Protein AF-A0A261KTK9-F1 (afdb_monomer_lite)

Secondary structure (DSSP, 8-state):
----PPS-HHHHHHHHHHHHHHHHHHHHHHHH--TT-EEEEETTTEEEE----SSGGGGGGTT-

Structure (mmCIF, N/CA/C/O backbone):
data_AF-A0A261KTK9-F1
#
_entry.id   AF-A0A261KTK9-F1
#
loop_
_atom_site.group_PDB
_atom_site.id
_atom_site.type_symbol
_atom_site.label_atom_id
_atom_site.label_alt_id
_atom_site.label_comp_id
_atom_site.label_asym_id
_atom_site.label_entity_id
_atom_site.label_seq_id
_atom_site.pdbx_PDB_ins_code
_atom_site.Cartn_x
_atom_site.Cartn_y
_atom_site.Cartn_z
_atom_site.occupancy
_atom_site.B_iso_or_equiv
_atom_site.auth_seq_id
_atom_site.auth_comp_id
_atom_site.auth_asym_id
_atom_site.auth_atom_id
_atom_site.pdbx_PDB_model_num
ATOM 1 N N . MET A 1 1 ? 29.802 1.486 -30.052 1.00 47.84 1 MET A N 1
ATOM 2 C CA . MET A 1 1 ? 28.929 0.613 -29.235 1.00 47.84 1 MET A CA 1
ATOM 3 C C . MET A 1 1 ? 27.493 1.128 -29.337 1.00 47.84 1 MET A C 1
ATOM 5 O O . MET A 1 1 ? 27.204 2.176 -28.780 1.00 47.84 1 MET A O 1
ATOM 9 N N . LYS A 1 2 ? 26.612 0.489 -30.126 1.00 48.03 2 LYS A N 1
ATOM 10 C CA . LYS A 1 2 ? 25.193 0.892 -30.214 1.00 48.03 2 LYS A CA 1
ATOM 11 C C . LYS A 1 2 ? 24.476 0.386 -28.962 1.00 48.03 2 LYS A C 1
ATOM 13 O O . LYS A 1 2 ? 24.318 -0.822 -28.805 1.00 48.03 2 LYS A O 1
ATOM 18 N N . LEU A 1 3 ? 24.052 1.293 -28.085 1.00 56.53 3 LEU A N 1
ATOM 19 C CA . LEU A 1 3 ? 23.122 0.972 -27.004 1.00 56.53 3 LEU A CA 1
ATOM 20 C C . LEU A 1 3 ? 21.819 0.482 -27.642 1.00 56.53 3 LEU A C 1
ATOM 22 O O . LEU A 1 3 ? 21.048 1.257 -28.205 1.00 56.53 3 LEU A O 1
ATOM 26 N N . ARG A 1 4 ? 21.604 -0.835 -27.618 1.00 61.84 4 ARG A N 1
ATOM 27 C CA . ARG A 1 4 ? 20.352 -1.448 -28.055 1.00 61.84 4 ARG A CA 1
ATOM 28 C C . ARG A 1 4 ? 19.306 -1.119 -26.995 1.00 61.84 4 ARG A C 1
ATOM 30 O O . ARG A 1 4 ? 19.233 -1.809 -25.980 1.00 61.84 4 ARG A O 1
ATOM 37 N N . LEU A 1 5 ? 18.542 -0.044 -27.202 1.00 67.81 5 LEU A N 1
ATOM 38 C CA . LEU A 1 5 ? 17.394 0.283 -26.355 1.00 67.81 5 LEU A CA 1
ATOM 39 C C . LEU A 1 5 ? 16.513 -0.968 -26.221 1.00 67.81 5 LEU A C 1
ATOM 41 O O . LEU A 1 5 ? 16.245 -1.663 -27.208 1.00 67.81 5 LEU A O 1
ATOM 45 N N . LYS A 1 6 ? 16.146 -1.309 -24.979 1.00 65.44 6 LYS A N 1
ATOM 46 C CA . LYS A 1 6 ? 15.336 -2.495 -24.681 1.00 65.44 6 LYS A CA 1
ATOM 47 C C . LYS A 1 6 ? 14.037 -2.447 -25.493 1.00 65.44 6 LYS A C 1
ATOM 49 O O . LYS A 1 6 ? 13.423 -1.391 -25.628 1.00 65.44 6 LYS A O 1
ATOM 54 N N . LYS A 1 7 ? 13.603 -3.607 -26.003 1.00 74.62 7 LYS A N 1
ATOM 55 C CA . LYS A 1 7 ? 12.264 -3.765 -26.588 1.00 74.62 7 LYS A CA 1
ATOM 56 C C . LYS A 1 7 ? 11.220 -3.302 -25.552 1.00 74.62 7 LYS A C 1
ATOM 58 O O . LYS A 1 7 ? 11.345 -3.654 -24.381 1.00 74.62 7 LYS A O 1
ATOM 63 N N . ASN A 1 8 ? 10.222 -2.536 -25.998 1.00 85.12 8 ASN A N 1
ATOM 64 C CA . ASN A 1 8 ? 9.077 -2.026 -25.225 1.00 85.12 8 ASN A CA 1
ATOM 65 C C . ASN A 1 8 ? 9.426 -0.983 -24.135 1.00 85.12 8 ASN A C 1
ATOM 67 O O . ASN A 1 8 ? 9.297 -1.265 -22.947 1.00 85.12 8 ASN A O 1
ATOM 71 N N . PRO A 1 9 ? 9.821 0.252 -24.498 1.00 89.25 9 PRO A N 1
ATOM 72 C CA . PRO A 1 9 ? 10.107 1.313 -23.522 1.00 89.25 9 PRO A CA 1
ATOM 73 C C . PRO A 1 9 ? 8.887 1.695 -22.668 1.00 89.25 9 PRO A C 1
ATOM 75 O O . PRO A 1 9 ? 9.033 1.946 -21.477 1.00 89.25 9 PRO A O 1
ATOM 78 N N . LEU A 1 10 ? 7.681 1.657 -23.247 1.00 94.06 10 LEU A N 1
ATOM 79 C CA . LEU A 1 10 ? 6.431 1.917 -22.524 1.00 94.06 10 LEU A CA 1
ATOM 80 C C . LEU A 1 10 ? 6.223 0.952 -21.353 1.00 94.06 10 LEU A C 1
ATOM 82 O O . LEU A 1 10 ? 5.781 1.376 -20.293 1.00 94.06 10 LEU A O 1
ATOM 86 N N . PHE A 1 11 ? 6.600 -0.321 -21.517 1.00 94.12 11 PHE A N 1
ATOM 87 C CA . PHE A 1 11 ? 6.527 -1.307 -20.439 1.00 94.12 11 PHE A CA 1
ATOM 88 C C . PHE A 1 11 ? 7.355 -0.863 -19.230 1.00 94.12 11 PHE A C 1
ATOM 90 O O . PHE A 1 11 ? 6.870 -0.885 -18.104 1.00 94.12 11 PHE A O 1
ATOM 97 N N . TRP A 1 12 ? 8.589 -0.410 -19.466 1.00 94.25 12 TRP A N 1
ATOM 98 C CA . TRP A 1 12 ? 9.474 0.028 -18.389 1.00 94.25 12 TRP A CA 1
ATOM 99 C C . TRP A 1 12 ? 8.995 1.321 -17.733 1.00 94.25 12 TRP A C 1
ATOM 101 O O . TRP A 1 12 ? 9.100 1.447 -16.518 1.00 94.25 12 TRP A O 1
ATOM 111 N N . ILE A 1 13 ? 8.426 2.250 -18.506 1.00 96.19 13 ILE A N 1
ATOM 112 C CA . ILE A 1 13 ? 7.831 3.477 -17.960 1.00 96.19 13 ILE A CA 1
ATOM 113 C C . ILE A 1 13 ? 6.669 3.132 -17.026 1.00 96.19 13 ILE A C 1
ATOM 115 O O . ILE A 1 13 ? 6.653 3.589 -15.886 1.00 96.19 13 ILE A O 1
ATOM 119 N N . VAL A 1 14 ? 5.734 2.289 -17.476 1.00 97.31 14 VAL A N 1
ATOM 120 C CA . VAL A 1 14 ? 4.595 1.861 -16.652 1.00 97.31 14 VAL A CA 1
ATOM 121 C C . VAL A 1 14 ? 5.081 1.127 -15.405 1.00 97.31 14 VAL A C 1
ATOM 123 O O . VAL A 1 14 ? 4.640 1.463 -14.314 1.00 97.31 14 VAL A O 1
ATOM 126 N N . ALA A 1 15 ? 6.038 0.203 -15.532 1.00 97.12 15 ALA A N 1
ATOM 127 C CA . ALA A 1 15 ? 6.586 -0.526 -14.390 1.00 97.12 15 ALA A CA 1
ATOM 128 C C . ALA A 1 15 ? 7.202 0.409 -13.334 1.00 97.12 15 ALA A C 1
ATOM 130 O O . ALA A 1 15 ? 6.944 0.247 -12.143 1.00 97.12 15 ALA A O 1
ATOM 131 N N . ILE A 1 16 ? 7.978 1.411 -13.760 1.00 98.06 16 ILE A N 1
ATOM 132 C CA . ILE A 1 16 ? 8.579 2.395 -12.848 1.00 98.06 16 ILE A CA 1
ATOM 133 C C . ILE A 1 16 ? 7.491 3.231 -12.170 1.00 98.06 16 ILE A C 1
ATOM 135 O O . ILE A 1 16 ? 7.521 3.387 -10.951 1.00 98.06 16 ILE A O 1
ATOM 139 N N . ILE A 1 17 ? 6.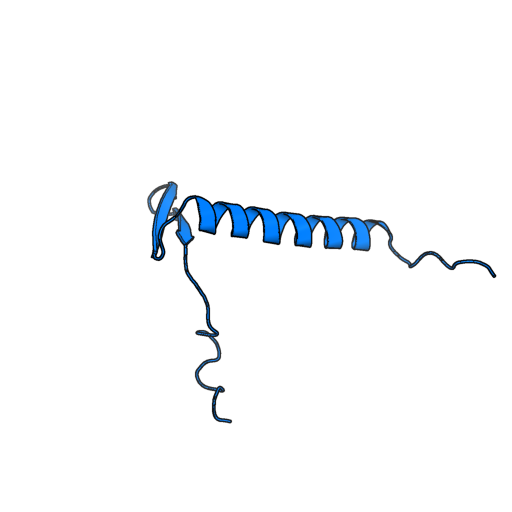513 3.731 -12.931 1.00 98.50 17 ILE A N 1
ATOM 140 C CA . ILE A 1 17 ? 5.393 4.503 -12.377 1.00 98.50 17 ILE A CA 1
ATOM 141 C C . ILE A 1 17 ? 4.617 3.664 -11.358 1.00 98.50 17 ILE A C 1
ATOM 143 O O . ILE A 1 17 ? 4.321 4.157 -10.274 1.00 98.50 17 ILE A O 1
AT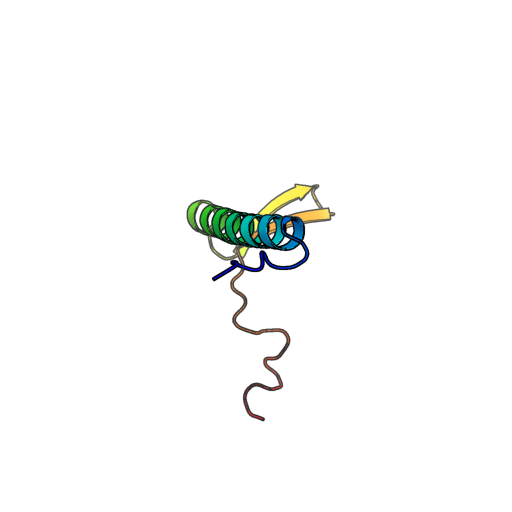OM 147 N N . SER A 1 18 ? 4.334 2.394 -11.656 1.00 98.56 18 SER A N 1
ATOM 148 C CA . SER A 1 18 ? 3.637 1.493 -10.736 1.00 98.56 18 SER A CA 1
ATOM 149 C C . SER A 1 18 ? 4.394 1.300 -9.422 1.00 98.56 18 SER A C 1
ATOM 151 O O . SER A 1 18 ? 3.770 1.364 -8.369 1.00 98.56 18 SER A O 1
ATOM 153 N N . ILE A 1 19 ? 5.721 1.126 -9.459 1.00 98.62 19 ILE A N 1
ATOM 154 C CA . ILE A 1 19 ? 6.545 1.008 -8.241 1.00 98.62 19 ILE A CA 1
ATOM 155 C C . ILE A 1 19 ? 6.499 2.304 -7.424 1.00 98.62 19 ILE A C 1
ATOM 157 O O . ILE A 1 19 ? 6.337 2.265 -6.205 1.00 98.62 19 ILE A O 1
ATOM 161 N N . VAL A 1 20 ? 6.617 3.459 -8.086 1.00 98.75 20 VAL A N 1
ATOM 162 C CA . VAL A 1 20 ? 6.561 4.763 -7.410 1.00 98.75 20 VAL A CA 1
ATOM 163 C C . VAL A 1 20 ? 5.195 4.974 -6.757 1.00 98.75 20 VAL A C 1
ATOM 165 O O . VAL A 1 20 ? 5.131 5.352 -5.589 1.00 98.75 20 VAL A O 1
ATOM 168 N N . LEU A 1 21 ? 4.105 4.695 -7.474 1.00 98.75 21 LEU A N 1
ATOM 169 C CA . LEU A 1 21 ? 2.748 4.821 -6.940 1.00 98.75 21 LEU A CA 1
ATOM 170 C C . LEU A 1 21 ? 2.492 3.844 -5.785 1.00 98.75 21 LEU A C 1
ATOM 172 O O . LEU A 1 21 ? 1.910 4.246 -4.779 1.00 98.75 21 LEU A O 1
ATOM 176 N N . ASP A 1 22 ? 2.957 2.598 -5.884 1.00 98.69 22 ASP A N 1
ATOM 177 C CA . ASP A 1 22 ? 2.860 1.609 -4.802 1.00 98.69 22 ASP A CA 1
ATOM 178 C C . ASP A 1 22 ? 3.544 2.099 -3.514 1.00 98.69 22 ASP A C 1
ATOM 180 O O . ASP A 1 22 ? 2.948 2.079 -2.437 1.00 98.69 22 ASP A O 1
ATOM 184 N N . HIS A 1 23 ? 4.766 2.622 -3.616 1.00 98.62 23 HIS A N 1
ATOM 185 C CA . HIS A 1 23 ? 5.483 3.133 -2.448 1.00 98.62 23 HIS A CA 1
ATOM 186 C C . HIS A 1 23 ? 4.849 4.408 -1.879 1.00 98.62 23 HIS A C 1
ATOM 188 O O . HIS A 1 23 ? 4.725 4.530 -0.660 1.00 98.62 23 HIS A O 1
ATOM 194 N N . LEU A 1 24 ? 4.427 5.348 -2.733 1.00 98.81 24 LEU A N 1
ATOM 195 C CA . LEU A 1 24 ? 3.782 6.589 -2.288 1.00 98.81 24 LEU A CA 1
ATOM 196 C C . LEU A 1 24 ? 2.454 6.317 -1.578 1.00 98.81 24 LEU A C 1
ATOM 198 O O . LEU A 1 24 ? 2.192 6.903 -0.529 1.00 98.81 24 LEU A O 1
ATOM 202 N N . THR A 1 25 ? 1.636 5.410 -2.114 1.00 98.31 25 THR A N 1
ATOM 203 C CA . THR A 1 25 ? 0.361 5.032 -1.488 1.00 98.31 25 THR A CA 1
ATOM 204 C C . THR A 1 25 ? 0.575 4.346 -0.141 1.00 98.31 25 THR A C 1
ATOM 206 O O . THR A 1 25 ? -0.066 4.733 0.834 1.00 98.31 25 THR A O 1
ATOM 209 N N . LYS A 1 26 ? 1.526 3.410 -0.029 1.00 98.25 26 LYS A N 1
ATOM 210 C CA . LYS A 1 26 ? 1.877 2.784 1.260 1.00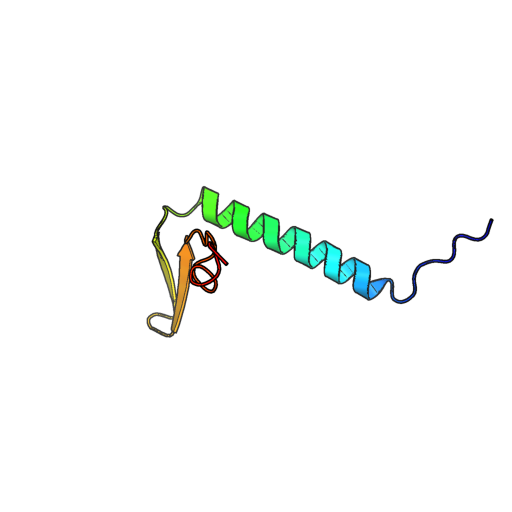 98.25 26 LYS A CA 1
ATOM 211 C C . LYS A 1 26 ? 2.409 3.793 2.272 1.00 98.25 26 LYS A C 1
ATOM 213 O O . LYS A 1 26 ? 1.999 3.768 3.429 1.00 98.25 26 LYS A O 1
ATOM 218 N N . PHE A 1 27 ? 3.293 4.693 1.841 1.00 98.50 27 PHE A N 1
ATOM 219 C CA . PHE A 1 27 ? 3.817 5.751 2.701 1.00 98.50 27 PHE A CA 1
ATOM 220 C C . PHE A 1 27 ? 2.688 6.637 3.233 1.00 98.50 27 PHE A C 1
ATOM 222 O O . PHE A 1 27 ? 2.616 6.879 4.435 1.00 98.50 27 PHE A O 1
ATOM 229 N N . TRP A 1 28 ? 1.768 7.058 2.362 1.00 98.44 28 TRP A N 1
ATOM 230 C CA . TRP A 1 28 ? 0.599 7.834 2.761 1.00 98.44 28 TRP A CA 1
ATOM 231 C C . TRP A 1 28 ? -0.265 7.095 3.794 1.00 98.44 28 TRP A C 1
ATOM 233 O O . TRP A 1 28 ? -0.617 7.701 4.804 1.00 98.44 28 TRP A O 1
ATOM 243 N N . VAL A 1 29 ? -0.539 5.797 3.610 1.00 98.38 29 VAL A N 1
ATOM 244 C CA . VAL A 1 29 ? -1.295 4.998 4.595 1.00 98.38 29 VAL A CA 1
ATOM 245 C C . VAL A 1 29 ? -0.598 5.003 5.959 1.00 98.38 29 VAL A C 1
ATOM 247 O O . VAL A 1 29 ? -1.226 5.354 6.951 1.00 98.38 29 VAL A O 1
ATOM 250 N N . VAL A 1 30 ? 0.706 4.710 6.018 1.00 98.12 30 VAL A N 1
ATOM 251 C CA . VAL A 1 30 ? 1.465 4.660 7.288 1.00 98.12 30 VAL A CA 1
ATOM 252 C C . VAL A 1 30 ? 1.478 6.005 8.023 1.00 98.12 30 VAL A C 1
ATOM 254 O O . VAL A 1 30 ? 1.537 6.030 9.248 1.00 98.12 30 VAL A O 1
ATOM 257 N N . GLN A 1 31 ? 1.450 7.124 7.296 1.00 98.44 31 GLN A N 1
ATOM 258 C CA . GLN A 1 31 ? 1.451 8.459 7.904 1.00 98.44 31 GLN A CA 1
ATOM 259 C C . GLN A 1 31 ? 0.068 8.913 8.395 1.00 98.44 31 GLN A C 1
ATOM 261 O O . GLN A 1 31 ? 0.006 9.799 9.243 1.00 98.44 31 GLN A O 1
ATOM 266 N N . ASN A 1 32 ? -1.024 8.361 7.854 1.00 98.25 32 ASN A N 1
ATOM 267 C CA . ASN A 1 32 ? -2.379 8.881 8.082 1.00 98.25 32 ASN A CA 1
ATOM 268 C C . ASN A 1 32 ? -3.317 7.903 8.802 1.00 98.25 32 ASN A C 1
ATOM 270 O O . ASN A 1 32 ? -4.366 8.340 9.259 1.00 98.25 32 ASN A O 1
ATOM 274 N N . PHE A 1 33 ? -2.963 6.619 8.894 1.00 98.56 33 PHE A N 1
ATOM 275 C CA . PHE A 1 33 ? -3.776 5.582 9.529 1.00 98.56 33 PHE A CA 1
ATOM 276 C C . PHE A 1 33 ? -3.040 4.976 10.723 1.00 98.56 33 PHE A C 1
ATOM 278 O O . PHE A 1 33 ? -1.823 4.771 10.690 1.00 98.56 33 PHE A O 1
ATOM 285 N N . GLN A 1 34 ? -3.791 4.600 11.750 1.00 98.38 34 GLN A N 1
ATOM 286 C CA . GLN A 1 34 ? -3.350 3.658 12.772 1.00 98.38 34 GLN A CA 1
ATOM 287 C C . GLN A 1 34 ? -3.473 2.218 12.255 1.00 98.38 34 GLN A C 1
ATOM 289 O O . GLN A 1 34 ? -4.247 1.927 11.343 1.00 98.38 34 GLN A O 1
ATOM 294 N N . LEU A 1 35 ? -2.683 1.295 12.809 1.00 97.94 35 LEU A N 1
ATOM 295 C CA . LEU A 1 35 ? -2.788 -0.1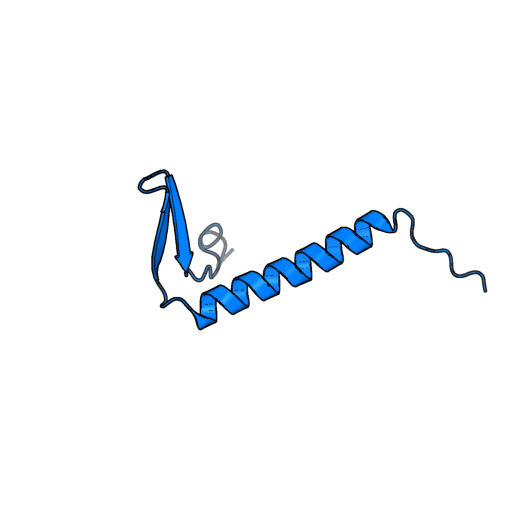19 12.444 1.00 97.94 35 LEU A CA 1
ATOM 296 C C . LEU A 1 35 ? -4.212 -0.623 12.745 1.00 97.94 35 LEU A C 1
ATOM 298 O O . LEU A 1 35 ? -4.753 -0.310 13.800 1.00 97.94 35 LEU A O 1
ATOM 302 N N . GLU A 1 36 ? -4.794 -1.375 11.809 1.00 97.38 36 GLU A N 1
ATOM 303 C CA . GLU A 1 36 ? -6.185 -1.870 11.800 1.00 97.38 36 GLU A CA 1
ATOM 304 C C . GLU A 1 36 ? -7.275 -0.795 11.619 1.00 97.38 36 GLU A C 1
ATOM 306 O O . GLU A 1 36 ? -8.458 -1.127 11.489 1.00 97.38 36 GLU A O 1
ATOM 311 N N . GLU A 1 37 ? -6.907 0.484 11.503 1.00 98.38 37 GLU A N 1
ATOM 312 C CA . GLU A 1 37 ? -7.858 1.546 11.175 1.00 98.38 37 GLU A CA 1
ATOM 313 C C . GLU A 1 37 ? -8.470 1.319 9.787 1.00 98.38 37 GLU A C 1
ATOM 315 O O . GLU A 1 37 ? -7.770 0.978 8.828 1.00 98.38 37 GLU A O 1
ATOM 320 N N . SER A 1 38 ? -9.787 1.524 9.688 1.00 98.06 38 SER A N 1
ATOM 321 C CA . SER A 1 38 ? -10.563 1.358 8.459 1.00 98.06 38 SER A CA 1
ATOM 322 C C . SER A 1 38 ? -11.376 2.608 8.127 1.00 98.06 38 SER A C 1
ATOM 324 O O . SER A 1 38 ? -12.237 3.021 8.900 1.00 98.06 38 SER A O 1
ATOM 326 N N . LEU A 1 39 ? -11.164 3.153 6.929 1.00 97.81 39 LEU A N 1
ATOM 327 C CA . LEU A 1 39 ? -11.945 4.240 6.346 1.00 97.81 39 LEU A CA 1
ATOM 328 C C . LEU A 1 39 ? -12.860 3.692 5.246 1.00 97.81 39 LEU A C 1
ATOM 330 O O . LEU A 1 39 ? -12.389 3.210 4.215 1.00 97.81 39 LEU A O 1
ATOM 334 N N . ALA A 1 40 ? -14.173 3.804 5.436 1.00 98.00 40 ALA A N 1
ATOM 335 C CA . ALA A 1 40 ? -15.152 3.454 4.411 1.00 98.00 40 ALA A CA 1
ATOM 336 C C . ALA A 1 40 ? -15.225 4.543 3.331 1.00 98.00 40 ALA A C 1
ATOM 338 O O . ALA A 1 40 ? -15.670 5.656 3.603 1.00 98.00 40 ALA A O 1
ATOM 339 N N . LEU A 1 41 ? -14.845 4.211 2.096 1.00 97.31 41 LEU A N 1
ATOM 340 C CA . LEU A 1 41 ? -15.097 5.071 0.932 1.00 97.31 41 LEU A CA 1
ATOM 341 C C . LEU A 1 41 ? -16.483 4.815 0.341 1.00 97.31 41 LEU A C 1
ATOM 343 O O . LEU A 1 41 ? -17.169 5.744 -0.078 1.00 97.31 41 LEU A O 1
ATOM 347 N N . TRP A 1 42 ? -16.903 3.550 0.342 1.00 98.44 42 TRP A N 1
ATOM 348 C CA . TRP A 1 42 ? -18.275 3.139 0.081 1.00 98.44 42 TRP A CA 1
ATOM 349 C C . TRP A 1 42 ? -18.696 2.181 1.198 1.00 98.44 42 TRP A C 1
ATOM 351 O O . TRP A 1 42 ? -18.231 1.035 1.222 1.00 98.44 42 TRP A O 1
ATOM 361 N N . PRO A 1 43 ? -19.579 2.622 2.114 1.00 97.75 43 PRO A N 1
ATOM 362 C CA . PRO A 1 43 ? -20.074 1.788 3.202 1.00 97.75 43 PRO A CA 1
ATOM 363 C C . PRO A 1 43 ? -20.593 0.436 2.704 1.00 97.75 43 PRO A C 1
ATOM 365 O O . PRO A 1 43 ? -21.437 0.371 1.812 1.00 97.75 43 PRO A O 1
ATOM 368 N N . GLY A 1 44 ? -20.061 -0.646 3.273 1.00 96.44 44 GLY A N 1
ATOM 369 C CA . GLY A 1 44 ? -20.432 -2.021 2.921 1.00 96.44 44 GLY A CA 1
ATOM 370 C C . GLY A 1 44 ? -19.815 -2.577 1.630 1.00 96.44 44 GLY A C 1
ATOM 371 O O . GLY A 1 44 ? -20.038 -3.747 1.336 1.00 96.44 44 GLY A O 1
ATOM 372 N N . VAL A 1 45 ? -19.030 -1.792 0.881 1.00 97.94 45 VAL A N 1
ATOM 373 C CA . VAL A 1 45 ? -18.430 -2.235 -0.394 1.00 97.94 45 VAL A CA 1
ATOM 374 C C . VAL A 1 45 ? -16.920 -2.017 -0.435 1.00 97.94 45 VAL A C 1
ATOM 376 O O . VAL A 1 45 ? -16.186 -2.955 -0.734 1.00 97.94 45 VAL A O 1
ATOM 379 N N . PHE A 1 46 ? -16.433 -0.809 -0.126 1.00 97.81 46 PHE A N 1
ATOM 380 C CA . PHE A 1 46 ? -15.020 -0.462 -0.294 1.00 97.81 46 PHE A CA 1
ATOM 381 C C . PHE A 1 46 ? -14.460 0.341 0.880 1.00 97.81 46 PHE A C 1
ATOM 383 O O . PHE A 1 46 ? -14.963 1.416 1.219 1.00 97.81 46 PHE A O 1
ATOM 390 N N . HIS A 1 47 ? -13.386 -0.187 1.467 1.00 98.31 47 HIS A N 1
ATOM 391 C CA . HIS A 1 47 ? -12.712 0.374 2.630 1.00 98.31 47 HIS A CA 1
ATOM 392 C C . HIS A 1 47 ? -11.205 0.416 2.386 1.00 98.31 47 HIS A C 1
ATOM 394 O O . HIS A 1 47 ? -10.633 -0.533 1.843 1.00 98.31 47 HIS A O 1
ATOM 400 N N . PHE A 1 48 ? -10.567 1.497 2.821 1.00 97.94 48 PHE A N 1
ATOM 401 C CA . PHE A 1 48 ? -9.130 1.507 3.044 1.00 97.94 48 PHE A CA 1
ATOM 402 C C . PHE A 1 48 ? -8.855 1.066 4.468 1.00 97.94 48 PHE A C 1
ATOM 404 O O . PHE A 1 48 ? -9.323 1.706 5.403 1.00 97.94 48 PHE A O 1
ATOM 411 N N . THR A 1 49 ? -8.085 -0.006 4.615 1.00 97.50 49 THR A N 1
ATOM 412 C CA . THR A 1 49 ? -7.700 -0.543 5.916 1.00 97.50 49 THR A CA 1
ATOM 413 C C . THR A 1 49 ? -6.190 -0.682 5.975 1.00 97.50 49 THR A C 1
ATOM 415 O O . THR A 1 49 ? -5.586 -1.267 5.069 1.00 97.50 49 THR A O 1
ATOM 418 N N . TYR A 1 50 ? -5.571 -0.174 7.040 1.00 98.25 50 TYR A N 1
ATOM 419 C CA . TYR A 1 50 ? -4.144 -0.374 7.250 1.00 98.25 50 TYR A CA 1
ATOM 420 C C . TYR A 1 50 ? -3.888 -1.717 7.940 1.00 98.25 50 TYR A C 1
ATOM 422 O O . TYR A 1 50 ? -4.152 -1.890 9.125 1.00 98.25 50 TYR A O 1
ATOM 430 N N . VAL A 1 51 ? -3.335 -2.670 7.192 1.00 96.81 51 VAL A N 1
ATOM 431 C CA . VAL A 1 51 ? -2.876 -3.968 7.705 1.00 96.81 51 VAL A CA 1
ATOM 432 C C . VAL A 1 51 ? -1.435 -4.241 7.294 1.00 96.81 51 VAL A C 1
ATOM 434 O O . VAL A 1 51 ? -0.990 -3.840 6.217 1.00 96.81 51 VAL A O 1
ATOM 437 N N . THR A 1 52 ? -0.709 -4.980 8.130 1.00 95.88 52 THR A N 1
ATOM 438 C CA . THR A 1 52 ? 0.615 -5.518 7.806 1.00 95.88 52 THR A CA 1
ATOM 439 C C . THR A 1 52 ? 0.495 -7.009 7.494 1.00 95.88 52 THR A C 1
ATOM 441 O O . THR A 1 52 ? 0.004 -7.798 8.295 1.00 95.88 52 THR A O 1
ATOM 444 N N . ASN A 1 53 ? 0.925 -7.419 6.298 1.00 92.69 53 ASN A N 1
ATOM 445 C CA . ASN A 1 53 ? 0.917 -8.827 5.900 1.00 92.69 53 ASN A CA 1
ATOM 446 C C . ASN A 1 53 ? 2.324 -9.418 6.041 1.00 92.69 53 ASN A C 1
ATOM 448 O O . ASN A 1 53 ? 3.192 -9.159 5.210 1.00 92.69 53 ASN A O 1
ATOM 452 N N . THR A 1 54 ? 2.538 -10.236 7.070 1.00 89.56 54 THR A N 1
ATOM 453 C CA . THR A 1 54 ? 3.799 -10.961 7.315 1.00 89.56 54 THR A CA 1
ATOM 454 C C . THR A 1 54 ? 3.885 -12.305 6.580 1.00 89.56 54 THR A C 1
ATOM 456 O O . THR A 1 54 ? 4.835 -13.054 6.785 1.00 89.56 54 THR A O 1
ATOM 459 N N . GLY A 1 55 ? 2.915 -12.619 5.712 1.00 86.75 55 GLY A N 1
ATOM 460 C CA . GLY A 1 55 ? 2.842 -13.882 4.971 1.00 86.75 55 GLY A CA 1
ATOM 461 C C . GLY A 1 55 ? 1.671 -14.780 5.380 1.00 86.75 55 GLY A C 1
ATOM 462 O O . GLY A 1 55 ? 1.816 -16.000 5.398 1.00 86.75 55 GLY A O 1
ATOM 463 N N . ALA A 1 56 ? 0.500 -14.210 5.684 1.00 81.88 56 ALA A N 1
ATOM 464 C CA . ALA A 1 56 ? -0.649 -14.968 6.197 1.00 81.88 56 ALA A CA 1
ATOM 465 C C . ALA A 1 56 ? -1.089 -16.115 5.260 1.00 81.88 56 ALA A C 1
ATOM 467 O O . ALA A 1 56 ? -1.347 -17.225 5.724 1.00 81.88 56 ALA A O 1
ATOM 468 N N . ALA A 1 57 ? -1.092 -15.875 3.943 1.00 83.69 57 ALA A N 1
ATOM 469 C CA . ALA A 1 57 ? -1.568 -16.829 2.935 1.00 83.69 57 ALA A CA 1
ATOM 470 C C . ALA A 1 57 ? -0.695 -18.092 2.780 1.00 83.69 57 ALA A C 1
ATOM 472 O O . ALA A 1 57 ? -1.188 -19.111 2.308 1.00 83.69 57 ALA A O 1
ATOM 473 N N . PHE A 1 58 ? 0.581 -18.046 3.180 1.00 82.31 58 PHE A N 1
ATOM 474 C CA . PHE A 1 58 ? 1.534 -19.159 3.029 1.00 82.31 58 PHE A CA 1
ATOM 475 C C . PHE A 1 58 ? 2.173 -19.581 4.355 1.00 82.31 58 PHE A C 1
ATOM 477 O O . PHE A 1 58 ? 3.136 -20.344 4.368 1.00 82.31 58 PHE A O 1
ATOM 484 N N . SER A 1 59 ? 1.626 -19.120 5.479 1.00 77.81 59 SER A N 1
ATOM 485 C CA . SER A 1 59 ? 2.122 -19.444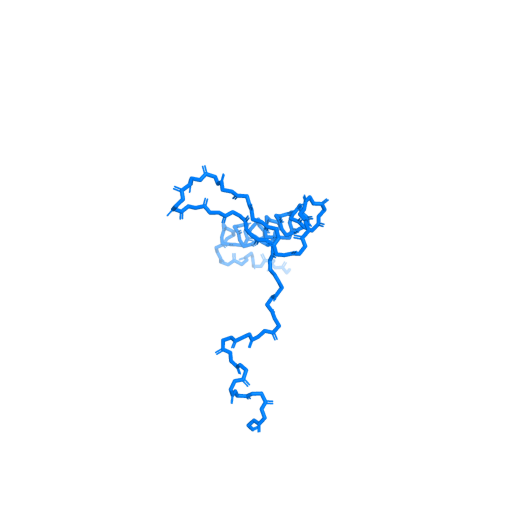 6.821 1.00 77.81 59 SER A CA 1
ATOM 486 C C . SER A 1 59 ? 2.181 -20.957 7.090 1.00 77.81 59 SER A C 1
ATOM 488 O O . SER A 1 59 ? 3.093 -21.418 7.775 1.00 77.81 59 SER A O 1
ATOM 490 N N . LEU A 1 60 ? 1.296 -21.743 6.462 1.00 77.06 60 LEU A N 1
ATOM 491 C CA . LEU A 1 60 ? 1.286 -23.214 6.497 1.00 77.06 60 LEU A CA 1
ATOM 492 C C . LEU A 1 60 ? 2.551 -23.874 5.913 1.00 77.06 60 LEU A C 1
ATOM 494 O O . LEU A 1 60 ? 2.822 -25.028 6.226 1.00 77.06 60 LEU A O 1
ATOM 498 N N . PHE A 1 61 ? 3.333 -23.159 5.099 1.00 78.44 61 PHE A N 1
ATOM 499 C CA . PHE A 1 61 ? 4.563 -23.656 4.466 1.00 78.44 61 PHE A CA 1
ATOM 500 C C . PHE A 1 61 ? 5.841 -23.079 5.092 1.00 78.44 61 PHE A C 1
ATOM 502 O O . PHE A 1 61 ? 6.928 -23.266 4.556 1.00 78.44 61 PHE A O 1
ATOM 509 N N . SER A 1 62 ? 5.728 -22.363 6.214 1.00 74.12 62 SER A N 1
ATOM 510 C CA . SER A 1 62 ? 6.865 -21.680 6.851 1.00 74.12 62 SER A CA 1
ATOM 511 C C . SER A 1 62 ? 7.917 -22.620 7.459 1.00 74.12 62 SER A C 1
ATOM 513 O O . SER A 1 62 ? 9.050 -22.192 7.655 1.00 74.12 62 SER A O 1
ATOM 515 N N . ASN A 1 63 ? 7.567 -23.889 7.706 1.00 72.00 63 ASN A N 1
ATOM 516 C CA . ASN A 1 63 ? 8.436 -24.904 8.320 1.00 72.00 63 ASN A CA 1
ATOM 517 C C . ASN A 1 63 ? 8.648 -26.153 7.430 1.00 72.00 63 ASN A C 1
ATOM 519 O O . ASN A 1 63 ? 8.858 -27.241 7.966 1.00 72.00 63 ASN A O 1
ATOM 523 N N . GLY A 1 64 ? 8.488 -26.027 6.106 1.00 62.00 64 GLY A N 1
ATOM 524 C CA . GLY A 1 64 ? 8.661 -27.132 5.147 1.00 62.00 64 GLY A CA 1
ATOM 525 C C . GLY A 1 64 ? 10.110 -27.460 4.806 1.00 62.00 64 GLY A C 1
ATOM 526 O O . GLY A 1 64 ? 10.977 -26.574 4.974 1.00 62.00 64 GLY A O 1
#

pLDDT: mean 89.95, std 13.36, range 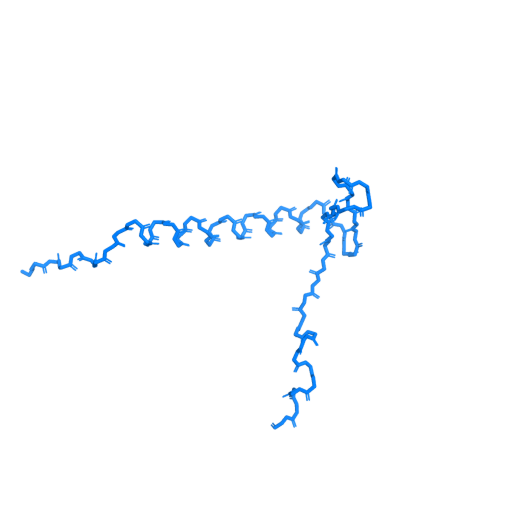[47.84, 98.81]

Sequence (64 aa):
MKLRLKKNPLFWIVAIISIVLDHLTKFWVVQNFQLEESLALWPGVFHFTYVTNTGAAFSLFSNG

Radius of gyration: 18.6 Å; chains: 1; bounding box: 49×36×43 Å

Foldseek 3Di:
DDPPDDPPPVVVVVVVVVVVVVVVVLVVCVVPDDAQDWDPPPPPPDIDGHYDCPPPPCPVVPPD